Protein AF-A0A183CWC4-F1 (afdb_monomer)

Solvent-accessible surface area (backbone atoms only — not comparable to full-atom values): 7567 Å² total; per-residue (Å²): 70,34,39,36,41,42,33,46,47,95,82,74,81,58,49,62,26,39,31,38,41,27,74,47,94,86,45,85,59,68,51,75,41,80,37,71,44,47,80,45,82,54,95,96,45,55,34,40,40,26,64,58,84,33,65,75,34,77,43,66,45,82,74,49,53,42,67,75,83,45,80,60,52,43,79,77,76,27,30,43,74,44,80,55,90,70,36,36,27,45,36,30,19,67,68,24,34,65,38,87,39,40,39,32,38,43,61,44,61,81,73,68,92,80,68,97,77,47,82,68,59,70,64,57,70,76,75,68,85,122

Sequence (130 aa):
LRQYSCKAEDDMKSGNCTVTLKHGYDSIDEYTVSGSCHMEKSDGSRSVACKTYCGGAMTAYLIAKRPANNAQCIKNFNYRIEQRAKNWFLVRSGACLKSSIQIDVGCLFDYSVDKVSSFSNMVEDEMHSS

InterPro domains:
  IPR056710 Domain of unknown function DUF7808 [PF25096] (2-122)

Secondary structure (DSSP, 8-state):
-EEEEEEE-TT-S-EEEEEEEESSSS---EEEEE--EEEEEETTEEEEEEE-S-TT-SEEEEEEEESTT-TT--BTTTEEEEEETTEEEEEEEGGGGGS-EEEEEEEE----SS----TTHHHHTTSS--

Foldseek 3Di:
DKKKWWAQDPVNADIQIWIWDAPDPPGPDTDIDRWPKDWDDDDNWIKIKTWRPQQQFPDKAWDAKPVRPPPQDDEPPAWYWDDDPRTIITMGTDSRNRDGMMIDMDTHHPPPVPPPPPPPVVVVVVPPPD

Nearest PDB structures (foldseek):
  4dlo-assembly1_A  TM=4.828E-01  e=2.523E+00  Homo sapiens
  6ct8-assembly1_A  TM=3.027E-01  e=6.362E+00  Pseudomonas aeruginosa PAO1

Organism: NCBI:txid637853

Mean predicted aligned error: 10.59 Å

Radius of gyration: 16.35 Å; Cα contacts (8 Å, |Δi|>4): 249; chains: 1; bounding box: 40×32×49 Å

Structure (mmCIF, N/CA/C/O backbone):
data_AF-A0A183CWC4-F1
#
_entry.id   AF-A0A183CWC4-F1
#
loop_
_atom_site.group_PDB
_atom_site.id
_atom_site.type_symbol
_atom_site.label_atom_id
_atom_site.label_alt_id
_atom_site.label_comp_id
_atom_site.label_asym_id
_atom_site.label_entity_id
_atom_site.label_seq_id
_atom_site.pdbx_PDB_ins_code
_atom_site.Cartn_x
_atom_site.Cartn_y
_atom_site.Cartn_z
_atom_site.occupancy
_atom_site.B_iso_or_equiv
_atom_site.auth_seq_id
_atom_site.auth_comp_id
_atom_site.auth_asym_id
_atom_site.auth_atom_id
_atom_site.pdbx_PDB_model_num
ATOM 1 N N . LEU A 1 1 ? 6.523 6.697 -8.429 1.00 84.25 1 LEU A N 1
ATOM 2 C CA . LEU A 1 1 ? 6.085 6.550 -7.016 1.00 84.25 1 LEU A CA 1
ATOM 3 C C . LEU A 1 1 ? 4.563 6.399 -6.989 1.00 84.25 1 LEU A C 1
ATOM 5 O O . LEU A 1 1 ? 3.913 7.060 -7.785 1.00 84.25 1 LEU A O 1
ATOM 9 N N . ARG A 1 2 ? 3.984 5.544 -6.132 1.00 88.25 2 ARG A N 1
ATOM 10 C CA . ARG A 1 2 ? 2.524 5.508 -5.909 1.00 88.25 2 ARG A CA 1
ATOM 11 C C . ARG A 1 2 ? 2.200 6.004 -4.507 1.00 88.25 2 ARG A C 1
ATOM 13 O O . ARG A 1 2 ? 2.761 5.473 -3.551 1.00 88.25 2 ARG A O 1
ATOM 20 N N . GLN A 1 3 ? 1.307 6.977 -4.386 1.00 89.44 3 GLN A N 1
ATOM 21 C CA . GLN A 1 3 ? 0.893 7.541 -3.102 1.00 89.44 3 GLN A CA 1
ATOM 22 C C . GLN A 1 3 ? -0.571 7.201 -2.851 1.00 89.44 3 GLN A C 1
ATOM 24 O O . GLN A 1 3 ? -1.433 7.548 -3.651 1.00 89.44 3 GLN A O 1
ATOM 29 N N . TYR A 1 4 ? -0.841 6.501 -1.755 1.00 87.94 4 TYR A N 1
ATOM 30 C CA . TYR A 1 4 ? -2.183 6.079 -1.370 1.00 87.94 4 TYR A CA 1
ATOM 31 C C . TYR A 1 4 ? -2.688 6.954 -0.237 1.00 87.94 4 TYR A C 1
ATOM 33 O O . TYR A 1 4 ? -2.060 6.996 0.823 1.00 87.94 4 TYR A O 1
ATOM 41 N N . SER A 1 5 ? -3.847 7.574 -0.437 1.00 86.12 5 SER A N 1
ATOM 42 C CA . SER A 1 5 ? -4.646 8.171 0.628 1.00 86.12 5 SER A CA 1
ATOM 43 C C . SER A 1 5 ? -5.966 7.419 0.695 1.00 86.12 5 SER A C 1
ATOM 45 O O . SER A 1 5 ? -6.756 7.423 -0.242 1.00 86.12 5 SER A O 1
ATOM 47 N N . CYS A 1 6 ? -6.167 6.689 1.784 1.00 76.62 6 CYS A N 1
ATOM 48 C CA . CYS A 1 6 ? -7.294 5.778 1.931 1.00 76.62 6 CYS A CA 1
ATOM 49 C C . CYS A 1 6 ? -7.922 5.970 3.303 1.00 76.62 6 CYS A C 1
ATOM 51 O O . CYS A 1 6 ? -7.223 5.894 4.321 1.00 76.62 6 CYS A O 1
ATOM 53 N N . LYS A 1 7 ? -9.240 6.138 3.331 1.00 79.69 7 LYS A N 1
ATOM 54 C CA . LYS A 1 7 ? -10.035 6.094 4.554 1.00 79.69 7 LYS A CA 1
ATOM 55 C C . LYS A 1 7 ? -11.300 5.295 4.265 1.00 79.69 7 LYS A C 1
ATOM 57 O O . LYS A 1 7 ? -12.030 5.606 3.330 1.00 79.69 7 LYS A O 1
ATOM 62 N N . ALA A 1 8 ? -11.533 4.238 5.035 1.00 72.06 8 ALA A N 1
ATOM 63 C CA . ALA A 1 8 ? -12.805 3.531 4.965 1.00 72.06 8 ALA A CA 1
ATOM 64 C C . ALA A 1 8 ? -13.917 4.442 5.508 1.00 72.06 8 ALA A C 1
ATOM 66 O O . ALA A 1 8 ? -13.751 5.021 6.586 1.00 72.06 8 ALA A O 1
ATOM 67 N N . GLU A 1 9 ? -15.020 4.566 4.770 1.00 67.50 9 GLU A N 1
ATOM 68 C CA . GLU A 1 9 ? -16.221 5.244 5.264 1.00 67.50 9 GLU A CA 1
ATOM 69 C C . GLU A 1 9 ? -16.961 4.371 6.284 1.00 67.50 9 GLU A C 1
ATOM 71 O O . GLU A 1 9 ? -16.785 3.147 6.338 1.00 67.50 9 GLU A O 1
ATOM 76 N N . ASP A 1 10 ? -17.759 5.008 7.144 1.00 60.88 10 ASP A N 1
ATOM 77 C CA . ASP A 1 10 ? -18.447 4.327 8.245 1.00 60.88 10 ASP A CA 1
ATOM 78 C C . ASP A 1 10 ? -19.521 3.338 7.770 1.00 60.88 10 ASP A C 1
ATOM 80 O O . ASP A 1 10 ? -19.847 2.403 8.503 1.00 60.88 10 ASP A O 1
ATOM 84 N N . ASP A 1 11 ? -20.012 3.479 6.536 1.00 54.66 11 ASP A N 1
ATOM 85 C CA . ASP A 1 11 ? -20.965 2.555 5.920 1.00 54.66 11 ASP A CA 1
ATOM 86 C C . ASP A 1 11 ? -20.309 1.269 5.382 1.00 54.66 11 ASP A C 1
ATOM 88 O O . ASP A 1 11 ? -21.016 0.335 4.998 1.00 54.66 11 ASP A O 1
ATOM 92 N N . MET A 1 12 ? -18.969 1.180 5.422 1.00 53.53 12 MET A N 1
ATOM 93 C CA . MET A 1 12 ? -18.185 -0.024 5.135 1.00 53.53 12 MET A CA 1
ATOM 94 C C . MET A 1 12 ? -18.616 -0.727 3.838 1.00 53.53 12 MET A C 1
ATOM 96 O O . MET A 1 12 ? -18.646 -1.961 3.788 1.00 53.53 12 MET A O 1
ATOM 100 N N . LYS A 1 13 ? -18.967 0.037 2.792 1.00 49.78 13 LYS A N 1
ATOM 101 C CA . LYS A 1 13 ? -19.330 -0.489 1.459 1.00 49.78 13 LYS A CA 1
ATOM 102 C C . LYS A 1 13 ? -18.282 -0.208 0.387 1.00 49.78 13 LYS A C 1
ATOM 104 O O . LYS A 1 13 ? -18.082 -1.048 -0.487 1.00 49.78 13 LYS A O 1
ATOM 109 N N . SER A 1 14 ? -17.539 0.889 0.505 1.00 53.09 14 SER A N 1
ATOM 110 C CA . SER A 1 14 ? -16.363 1.159 -0.321 1.00 53.09 14 SER A CA 1
ATOM 111 C C . SER A 1 14 ? -15.328 1.954 0.480 1.00 53.09 14 SER A C 1
ATOM 113 O O . SER A 1 14 ? -15.678 2.748 1.352 1.00 53.09 14 SER A O 1
ATOM 115 N N . GLY A 1 15 ? -14.040 1.695 0.259 1.00 58.34 15 GLY A N 1
ATOM 116 C CA . GLY A 1 15 ? -12.998 2.579 0.770 1.00 58.34 15 GLY A CA 1
ATOM 117 C C . GLY A 1 15 ? -12.826 3.728 -0.210 1.00 58.34 15 GLY A C 1
ATOM 118 O O . GLY A 1 15 ? -12.428 3.468 -1.344 1.00 58.34 15 GLY A O 1
ATOM 119 N N . ASN A 1 16 ? -13.077 4.969 0.220 1.00 66.38 16 ASN A N 1
ATOM 120 C CA . ASN A 1 16 ? -12.709 6.152 -0.553 1.00 66.38 16 ASN A CA 1
ATOM 121 C C . ASN A 1 16 ? -11.185 6.268 -0.531 1.00 66.38 16 ASN A C 1
ATOM 123 O O . ASN A 1 16 ? -10.557 6.806 0.385 1.00 66.38 16 ASN A O 1
ATOM 127 N N . CYS A 1 17 ? -10.594 5.619 -1.519 1.00 69.19 17 CYS A N 1
ATOM 128 C CA . CYS A 1 17 ? -9.172 5.524 -1.719 1.00 69.19 17 CYS A CA 1
ATOM 129 C C . CYS A 1 17 ? -8.822 6.297 -2.971 1.00 69.19 17 CYS A C 1
ATOM 131 O O . CYS A 1 17 ? -9.351 6.017 -4.040 1.00 69.19 17 CYS A O 1
ATOM 133 N N . THR A 1 18 ? -7.896 7.231 -2.855 1.00 77.81 18 THR A N 1
ATOM 134 C CA . THR A 1 18 ? -7.258 7.858 -4.003 1.00 77.81 18 THR A CA 1
ATOM 135 C C . THR A 1 18 ? -5.838 7.332 -4.106 1.00 77.81 18 THR A C 1
ATOM 137 O O . THR A 1 18 ? -5.128 7.168 -3.105 1.00 77.81 18 THR A O 1
ATOM 140 N N . VAL A 1 19 ? -5.435 7.013 -5.332 1.00 79.94 19 VAL A N 1
ATOM 141 C CA . VAL A 1 19 ? -4.039 6.747 -5.654 1.00 79.94 19 VAL A CA 1
ATOM 142 C C . VAL A 1 19 ? -3.544 7.853 -6.566 1.00 79.94 19 VAL A C 1
ATOM 144 O O . VAL A 1 19 ? -4.158 8.139 -7.590 1.00 79.94 19 VAL A O 1
ATOM 147 N N . THR A 1 20 ? -2.417 8.445 -6.201 1.00 82.88 20 THR A N 1
ATOM 148 C CA . THR A 1 20 ? -1.675 9.354 -7.069 1.00 82.88 20 THR A CA 1
ATOM 149 C C . THR A 1 20 ? -0.467 8.608 -7.616 1.00 82.88 20 THR A C 1
ATOM 151 O O . THR A 1 20 ? 0.382 8.116 -6.862 1.00 82.88 20 THR A O 1
ATOM 154 N N . LEU A 1 21 ? -0.408 8.484 -8.938 1.00 80.12 21 LEU A N 1
ATOM 155 C CA . LEU A 1 21 ? 0.712 7.902 -9.664 1.00 80.12 21 LEU A CA 1
ATOM 156 C C . LEU A 1 21 ? 1.635 9.037 -10.108 1.00 80.12 21 LEU A C 1
ATOM 158 O O . LEU A 1 21 ? 1.218 9.899 -10.874 1.00 80.12 21 LEU A O 1
ATOM 162 N N . LYS A 1 22 ? 2.881 9.020 -9.629 1.00 77.62 22 LYS A N 1
ATOM 163 C CA . LYS A 1 22 ? 3.934 9.960 -10.037 1.00 77.62 22 LYS A CA 1
ATOM 164 C C . LYS A 1 22 ? 4.938 9.265 -10.945 1.00 77.62 22 LYS A C 1
ATOM 166 O O . LYS A 1 22 ? 5.502 8.231 -10.541 1.00 77.62 22 LYS A O 1
ATOM 171 N N . HIS A 1 23 ? 5.175 9.824 -12.129 1.00 63.16 23 HIS A N 1
ATOM 172 C CA . HIS A 1 23 ? 6.149 9.348 -13.116 1.00 63.16 23 HIS A CA 1
ATOM 173 C C . HIS A 1 23 ? 7.604 9.679 -12.710 1.00 63.16 23 HIS A C 1
ATOM 175 O O . HIS A 1 23 ? 8.324 10.399 -13.381 1.00 63.16 23 HIS A O 1
ATOM 181 N N . GLY A 1 24 ? 8.058 9.153 -11.574 1.00 57.66 24 GLY A N 1
ATOM 182 C CA . GLY A 1 24 ? 9.359 9.499 -10.986 1.00 57.66 24 GLY A CA 1
ATOM 183 C C . GLY A 1 24 ? 9.207 10.308 -9.700 1.00 57.66 24 GLY A C 1
ATOM 184 O O . GLY A 1 24 ? 8.098 10.453 -9.186 1.00 57.66 24 GLY A O 1
ATOM 185 N N . TYR A 1 25 ? 10.329 10.726 -9.113 1.00 54.06 25 TYR A N 1
ATOM 186 C CA . TYR A 1 25 ? 10.328 11.528 -7.883 1.00 54.06 25 TYR A CA 1
ATOM 187 C C . TYR A 1 25 ? 10.043 13.013 -8.173 1.00 54.06 25 TYR A C 1
ATOM 189 O O . TYR A 1 25 ? 9.297 13.627 -7.416 1.00 54.06 25 TYR A O 1
ATOM 197 N N . ASP A 1 26 ? 10.538 13.526 -9.309 1.00 58.09 26 ASP A N 1
ATOM 198 C CA . ASP A 1 26 ? 10.464 14.943 -9.715 1.00 58.09 26 ASP A CA 1
ATOM 199 C C . ASP A 1 26 ? 9.471 15.235 -10.858 1.00 58.09 26 ASP A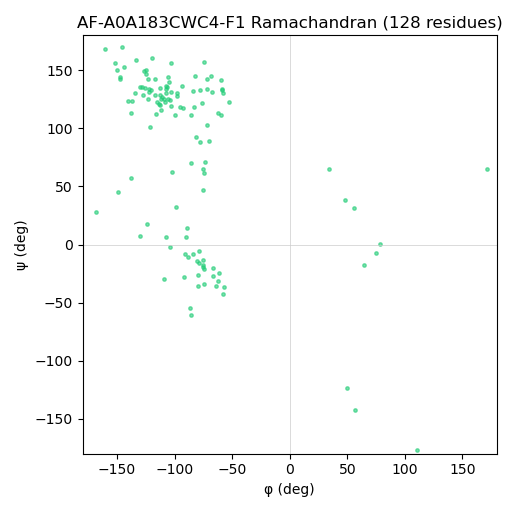 C 1
ATOM 201 O O . ASP A 1 26 ? 9.419 16.351 -11.371 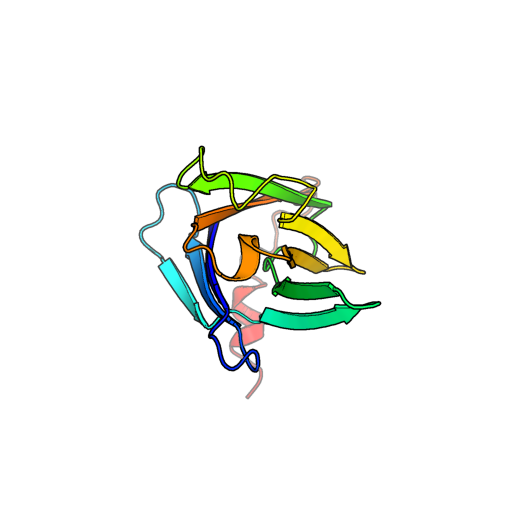1.00 58.09 26 ASP A O 1
ATOM 205 N N . SER A 1 27 ? 8.677 14.256 -11.301 1.00 57.75 27 SER A N 1
ATOM 206 C CA . SER A 1 27 ? 7.693 14.497 -12.363 1.00 57.75 27 SER A CA 1
ATOM 207 C C . SER A 1 27 ? 6.518 15.330 -11.867 1.00 57.75 27 SER A C 1
ATOM 209 O O . SER A 1 27 ? 5.915 14.999 -10.844 1.00 57.75 27 SER A O 1
ATOM 211 N N . ILE A 1 28 ? 6.139 16.332 -12.658 1.00 59.16 28 ILE A N 1
ATOM 212 C CA . ILE A 1 28 ? 4.931 17.145 -12.460 1.00 59.16 28 ILE A CA 1
ATOM 213 C C . ILE A 1 28 ? 3.668 16.364 -12.877 1.00 59.16 28 ILE A C 1
ATOM 215 O O . ILE A 1 28 ? 2.571 16.670 -12.416 1.00 59.16 28 ILE A O 1
ATOM 219 N N . ASP A 1 29 ? 3.824 15.313 -13.689 1.00 56.50 29 ASP A N 1
ATOM 220 C CA . ASP A 1 29 ? 2.718 14.468 -14.134 1.00 56.50 29 ASP A CA 1
ATOM 221 C C . ASP A 1 29 ? 2.202 13.588 -12.986 1.00 56.50 29 ASP A C 1
ATOM 223 O O . ASP A 1 29 ? 2.804 12.574 -12.604 1.00 56.50 29 ASP A O 1
ATOM 227 N N . GLU A 1 30 ? 1.066 14.001 -12.428 1.00 68.69 30 GLU A N 1
ATOM 228 C CA . GLU A 1 30 ? 0.327 13.290 -11.394 1.00 68.69 30 GLU A CA 1
ATOM 229 C C . GLU A 1 30 ? -0.998 12.774 -11.957 1.00 68.69 30 GLU A C 1
ATOM 231 O O . GLU A 1 30 ? -1.902 13.543 -12.280 1.00 68.69 30 GLU A O 1
ATOM 236 N N . TYR A 1 31 ? -1.150 11.452 -12.012 1.00 72.12 31 TYR A N 1
ATOM 237 C CA . TYR A 1 31 ? -2.425 10.833 -12.368 1.00 72.12 31 TYR A CA 1
ATOM 238 C C . TYR A 1 31 ? -3.126 10.387 -11.092 1.00 72.12 31 TYR A C 1
ATOM 240 O O . TYR A 1 31 ? -2.668 9.463 -10.413 1.00 72.12 31 TYR A O 1
ATOM 248 N N . THR A 1 32 ? -4.230 11.053 -10.752 1.00 73.12 32 THR A N 1
ATOM 249 C CA . THR A 1 32 ? -5.079 10.638 -9.633 1.00 73.12 32 THR A CA 1
ATOM 250 C C . THR A 1 32 ? -6.179 9.729 -10.147 1.00 73.12 32 THR A C 1
ATOM 252 O O . THR A 1 32 ? -7.022 10.140 -10.939 1.00 73.12 32 THR A O 1
ATOM 255 N N . VAL A 1 33 ? -6.176 8.488 -9.674 1.00 71.06 33 VAL A N 1
ATOM 256 C CA . VAL A 1 33 ? -7.207 7.501 -9.987 1.00 71.06 33 VAL A CA 1
ATOM 257 C C . VAL A 1 33 ? -7.984 7.218 -8.706 1.00 71.06 33 VAL A C 1
ATOM 259 O O . VAL A 1 33 ? -7.387 7.007 -7.643 1.00 71.06 33 VAL A O 1
ATOM 262 N N . SER A 1 34 ? -9.315 7.190 -8.792 1.00 67.38 34 SER A N 1
ATOM 263 C CA . SER A 1 34 ? -10.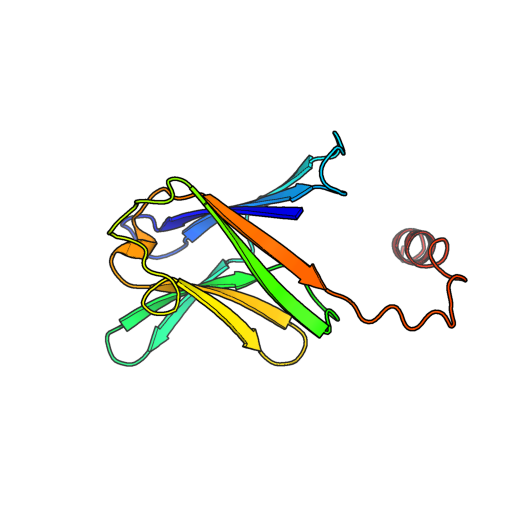143 6.604 -7.734 1.00 67.38 34 SER A CA 1
ATOM 264 C C . SER A 1 34 ? -9.737 5.137 -7.595 1.00 67.38 34 SER A C 1
ATOM 266 O O . SER A 1 34 ? -9.872 4.342 -8.523 1.00 67.38 34 SER A O 1
ATOM 268 N N . GLY A 1 35 ? -9.105 4.810 -6.473 1.00 60.84 35 GLY A N 1
ATOM 269 C CA . GLY A 1 35 ? -8.355 3.582 -6.270 1.00 60.84 35 GLY A CA 1
ATOM 270 C C . GLY A 1 35 ? -9.223 2.347 -6.474 1.00 60.84 35 GLY A C 1
ATOM 271 O O . GLY A 1 35 ? -10.316 2.242 -5.924 1.00 60.84 35 GLY A O 1
ATOM 272 N N . SER A 1 36 ? -8.702 1.375 -7.225 1.00 73.25 36 SER A N 1
ATOM 273 C CA . SER A 1 36 ? -9.293 0.042 -7.360 1.00 73.25 36 SER A CA 1
ATOM 274 C C . SER A 1 36 ? -9.056 -0.760 -6.076 1.00 73.25 36 SER A C 1
ATOM 276 O O . SER A 1 36 ? -8.213 -1.659 -6.006 1.00 73.25 36 SER A O 1
ATOM 278 N N . CYS A 1 37 ? -9.764 -0.356 -5.026 1.00 82.25 37 CYS A N 1
ATOM 279 C CA . CYS A 1 37 ? -9.724 -0.962 -3.709 1.00 82.25 37 CYS A CA 1
ATOM 280 C C . CYS A 1 37 ? -11.011 -1.732 -3.453 1.00 82.25 37 CYS A C 1
ATOM 282 O O . CYS A 1 37 ? -12.106 -1.217 -3.674 1.00 82.25 37 CYS A O 1
ATOM 284 N N . HIS A 1 38 ? -10.889 -2.951 -2.941 1.00 83.38 38 HIS A N 1
ATOM 285 C CA . HIS A 1 38 ? -12.033 -3.776 -2.575 1.00 83.38 38 HIS A CA 1
ATOM 286 C C . HIS A 1 38 ? -11.932 -4.219 -1.118 1.00 83.38 38 HIS A C 1
ATOM 288 O O . HIS A 1 38 ? -10.844 -4.346 -0.551 1.00 83.38 38 HIS A O 1
ATOM 294 N N . MET A 1 39 ? -13.089 -4.419 -0.492 1.00 82.88 39 MET A N 1
ATOM 295 C CA . MET A 1 39 ? -13.151 -4.968 0.858 1.00 82.88 39 MET A CA 1
ATOM 296 C C . MET A 1 39 ? -13.041 -6.478 0.849 1.00 82.88 39 MET A C 1
ATOM 298 O O . MET A 1 39 ? -13.604 -7.163 -0.002 1.00 82.88 39 MET A O 1
ATOM 302 N N . GLU A 1 40 ? -12.385 -6.981 1.880 1.00 84.88 40 GLU A N 1
ATOM 303 C CA . GLU A 1 40 ? -12.211 -8.394 2.145 1.00 84.88 40 GLU A CA 1
ATOM 304 C C . GLU A 1 40 ? -12.706 -8.680 3.559 1.00 84.88 40 GLU A C 1
ATOM 306 O O . GLU A 1 40 ? -12.441 -7.932 4.508 1.00 84.88 40 GLU A O 1
ATOM 311 N N . LYS A 1 41 ? -13.477 -9.757 3.690 1.00 76.00 41 LYS A N 1
ATOM 312 C CA . LYS A 1 41 ? -13.946 -10.277 4.972 1.00 76.00 41 LYS A CA 1
ATOM 313 C C . LYS A 1 41 ? -13.324 -11.655 5.149 1.00 76.00 41 LYS A C 1
ATOM 315 O O . LYS A 1 41 ? -13.537 -12.513 4.300 1.00 76.00 41 LYS A O 1
ATOM 320 N N . SER A 1 42 ? -12.587 -11.856 6.235 1.00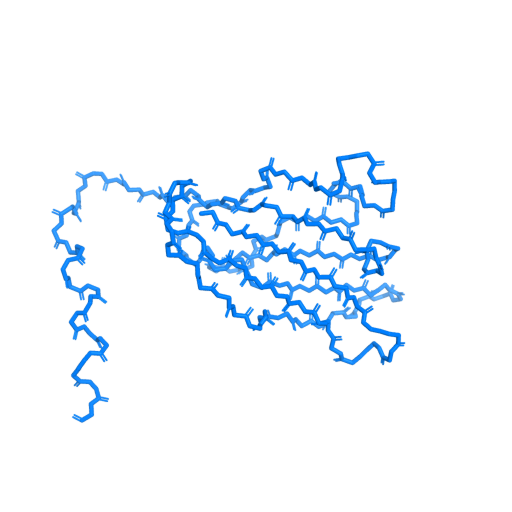 62.88 42 SER A N 1
ATOM 321 C CA . SER A 1 42 ? -12.039 -13.163 6.612 1.00 62.88 42 SER A CA 1
ATOM 322 C C . SER A 1 42 ? -12.153 -13.334 8.123 1.00 62.88 42 SER A C 1
ATOM 324 O O . SER A 1 42 ? -11.669 -12.473 8.858 1.00 62.88 42 SER A O 1
ATOM 326 N N . ASP A 1 43 ? -12.817 -14.405 8.574 1.00 54.28 43 ASP A N 1
ATOM 327 C CA . ASP A 1 43 ? -12.958 -14.834 9.980 1.00 54.28 43 ASP A CA 1
ATOM 328 C C . ASP A 1 43 ? -13.039 -13.689 11.003 1.00 54.28 43 ASP A C 1
ATOM 330 O O . ASP A 1 43 ? -12.154 -13.468 11.825 1.00 54.28 43 ASP A O 1
ATOM 334 N N . GLY A 1 44 ? -14.109 -12.892 10.913 1.00 62.22 44 GLY A N 1
ATOM 335 C CA . GLY A 1 44 ? -14.390 -11.803 11.859 1.00 62.22 44 GLY A CA 1
ATOM 336 C C . GLY A 1 44 ? -13.528 -10.544 11.695 1.00 62.22 44 GLY A C 1
ATOM 337 O O . GLY A 1 44 ? -13.836 -9.515 12.298 1.00 62.22 44 GLY A O 1
ATOM 338 N N . SER A 1 45 ? -12.505 -10.572 10.838 1.00 69.81 45 SER A N 1
ATOM 339 C CA . SER A 1 45 ? -11.640 -9.431 10.534 1.00 69.81 45 SER A CA 1
ATOM 340 C C . SER A 1 45 ? -11.961 -8.819 9.162 1.00 69.81 45 SER A C 1
ATOM 342 O O . SER A 1 45 ? -12.276 -9.511 8.191 1.00 69.81 45 SER A O 1
ATOM 344 N N . ARG A 1 46 ? -11.934 -7.482 9.094 1.00 81.06 46 ARG A N 1
ATOM 345 C CA . ARG A 1 46 ? -12.156 -6.710 7.861 1.00 81.06 46 ARG A CA 1
ATOM 346 C C . ARG A 1 46 ? -10.836 -6.126 7.374 1.00 81.06 46 ARG A C 1
ATOM 348 O O . ARG A 1 46 ? -10.091 -5.539 8.169 1.00 81.06 46 ARG A O 1
ATOM 355 N N . SER A 1 47 ? -10.591 -6.227 6.074 1.00 88.62 47 SER A N 1
ATOM 356 C CA . SER A 1 47 ? -9.484 -5.563 5.389 1.00 88.62 47 SER A CA 1
ATOM 357 C C . SER A 1 47 ? -9.938 -4.881 4.103 1.00 88.62 47 SER A C 1
ATOM 359 O O . SER A 1 47 ? -10.981 -5.194 3.538 1.00 88.62 47 SER A O 1
ATOM 361 N N . VAL A 1 48 ? -9.150 -3.912 3.653 1.00 88.12 48 VAL A N 1
ATOM 362 C CA . VAL A 1 48 ? -9.260 -3.289 2.332 1.00 88.12 48 VAL A CA 1
ATOM 363 C C . VAL A 1 48 ? -7.971 -3.593 1.595 1.00 88.12 48 VAL A C 1
ATOM 365 O O . VAL A 1 48 ? -6.891 -3.355 2.139 1.00 88.12 48 VAL A O 1
ATOM 368 N N . ALA A 1 49 ? -8.092 -4.110 0.378 1.00 89.56 49 ALA A N 1
ATOM 369 C CA . ALA A 1 49 ? -6.978 -4.385 -0.511 1.00 89.56 49 ALA A CA 1
ATOM 370 C C . ALA A 1 49 ? -7.049 -3.445 -1.716 1.00 89.56 49 ALA A C 1
ATOM 372 O O . ALA A 1 49 ? -8.022 -3.453 -2.462 1.00 89.56 49 ALA A O 1
ATOM 373 N N . CYS A 1 50 ? -6.009 -2.639 -1.905 1.00 88.25 50 CYS A N 1
ATOM 374 C CA . CYS A 1 50 ? -5.867 -1.716 -3.026 1.00 88.25 50 CYS A CA 1
ATOM 375 C C . CYS A 1 50 ? -4.816 -2.232 -3.997 1.00 88.25 50 CYS A C 1
ATOM 377 O O . CYS A 1 50 ? -3.700 -2.535 -3.568 1.00 88.25 50 CYS A O 1
ATOM 379 N N . LYS A 1 51 ? -5.121 -2.294 -5.298 1.00 89.44 51 LYS A N 1
ATOM 380 C CA . LYS A 1 51 ? -4.094 -2.604 -6.304 1.00 89.44 51 LYS A CA 1
ATOM 381 C C . LYS A 1 51 ? -2.975 -1.570 -6.237 1.00 89.44 51 LYS A C 1
ATOM 383 O O . LYS A 1 51 ? -3.243 -0.372 -6.223 1.00 89.44 51 LYS A O 1
ATOM 388 N N . THR A 1 52 ? -1.723 -2.031 -6.237 1.00 89.69 52 THR A N 1
ATOM 389 C CA . THR A 1 52 ? -0.573 -1.119 -6.189 1.00 89.69 52 THR A CA 1
ATOM 390 C C . THR A 1 52 ? -0.175 -0.571 -7.562 1.00 89.69 52 THR A C 1
ATOM 392 O O . THR A 1 52 ? 0.705 0.284 -7.648 1.00 89.69 52 THR A O 1
ATOM 395 N N . TYR A 1 53 ? -0.773 -1.086 -8.644 1.00 88.31 53 TYR A N 1
ATOM 396 C CA . TYR A 1 53 ? -0.337 -0.858 -10.028 1.00 88.31 53 TYR A CA 1
ATOM 397 C C . TYR A 1 53 ? 1.139 -1.243 -10.256 1.00 88.31 53 TYR A C 1
ATOM 399 O O . TYR A 1 53 ? 1.832 -0.623 -11.058 1.00 88.31 53 TYR A O 1
ATOM 407 N N . CYS A 1 54 ? 1.640 -2.247 -9.526 1.00 88.25 54 CYS A N 1
ATOM 408 C CA . CYS A 1 54 ? 2.958 -2.863 -9.734 1.00 88.25 54 CYS A CA 1
ATOM 409 C C . CYS A 1 54 ? 2.865 -4.174 -10.546 1.00 88.25 54 CYS A C 1
ATOM 411 O O . CYS A 1 54 ? 3.606 -5.115 -10.272 1.00 88.25 54 CYS A O 1
ATOM 413 N N . GLY A 1 55 ? 1.913 -4.305 -11.477 1.00 88.44 55 GLY A N 1
ATOM 414 C CA . GLY A 1 55 ? 1.772 -5.531 -12.274 1.00 88.44 55 GLY A CA 1
ATOM 415 C C . GLY A 1 55 ? 3.064 -5.844 -13.037 1.00 88.44 55 GLY A C 1
ATOM 416 O O . GLY A 1 55 ? 3.627 -4.950 -13.658 1.00 88.44 55 GLY A O 1
ATOM 417 N N . GLY A 1 56 ? 3.560 -7.081 -12.946 1.00 85.38 56 GLY A N 1
ATOM 418 C CA . GLY A 1 56 ? 4.824 -7.488 -13.584 1.00 85.38 56 GLY A CA 1
ATOM 419 C C . GLY A 1 56 ? 6.107 -7.052 -12.861 1.00 85.38 56 GLY A C 1
ATOM 420 O O . GLY A 1 56 ? 7.197 -7.382 -13.316 1.00 85.38 56 GLY A O 1
ATOM 421 N N . ALA A 1 57 ? 6.009 -6.355 -11.726 1.00 90.31 57 ALA A N 1
ATOM 422 C CA . ALA A 1 57 ? 7.166 -6.062 -10.884 1.00 90.31 57 ALA A CA 1
ATOM 423 C C . ALA A 1 57 ? 7.659 -7.328 -10.164 1.00 90.31 57 ALA A C 1
ATOM 425 O O . ALA A 1 57 ? 6.842 -8.114 -9.671 1.00 90.31 57 ALA A O 1
ATOM 426 N N . MET A 1 58 ? 8.981 -7.470 -10.019 1.00 92.31 58 MET A N 1
ATOM 427 C CA . MET A 1 58 ? 9.593 -8.495 -9.160 1.00 92.31 58 MET A CA 1
ATOM 428 C C . MET A 1 58 ? 9.122 -8.353 -7.722 1.00 92.31 58 MET A C 1
ATOM 430 O O . MET A 1 58 ? 8.854 -9.341 -7.047 1.00 92.31 58 MET A O 1
ATOM 434 N N . THR A 1 59 ? 9.059 -7.109 -7.243 1.00 93.75 59 THR A N 1
ATOM 435 C CA . THR A 1 59 ? 8.614 -6.805 -5.891 1.00 93.75 59 THR A CA 1
ATOM 436 C C . THR A 1 59 ? 7.958 -5.437 -5.804 1.00 93.75 59 THR A C 1
ATOM 438 O O . THR A 1 59 ? 8.297 -4.509 -6.542 1.00 93.75 59 THR A O 1
ATOM 441 N N . ALA A 1 60 ? 7.018 -5.307 -4.874 1.00 94.62 60 ALA A N 1
ATOM 442 C CA . ALA A 1 60 ? 6.488 -4.032 -4.426 1.00 94.62 60 ALA A CA 1
ATOM 443 C C . ALA A 1 60 ? 6.811 -3.843 -2.943 1.00 94.62 60 ALA A C 1
ATOM 445 O O . ALA A 1 60 ? 6.764 -4.787 -2.154 1.00 94.62 60 ALA A O 1
ATOM 446 N N . TYR A 1 61 ? 7.125 -2.615 -2.544 1.00 94.19 61 TYR A N 1
ATOM 447 C CA . TYR A 1 61 ? 7.593 -2.333 -1.191 1.00 94.19 61 TYR A CA 1
ATOM 448 C C . TYR A 1 61 ? 7.079 -0.995 -0.666 1.00 94.19 61 TYR A C 1
ATOM 450 O O . TYR A 1 61 ? 6.796 -0.058 -1.412 1.00 94.19 61 TYR A O 1
ATOM 458 N N . LEU A 1 62 ? 6.957 -0.918 0.658 1.00 94.12 62 LEU A N 1
ATOM 459 C CA . LEU A 1 62 ? 6.598 0.305 1.371 1.00 94.12 62 LEU A CA 1
ATOM 460 C C . LEU A 1 62 ? 7.817 1.227 1.431 1.00 94.12 62 LEU A C 1
ATOM 462 O O . LEU A 1 62 ? 8.842 0.834 1.987 1.00 94.12 62 LEU A O 1
ATOM 466 N N . ILE A 1 63 ? 7.677 2.440 0.903 1.00 94.00 63 ILE A N 1
ATOM 467 C CA . ILE A 1 63 ? 8.695 3.493 0.969 1.00 94.00 63 ILE A CA 1
ATOM 468 C C . ILE A 1 63 ? 8.526 4.281 2.267 1.00 94.00 63 ILE A C 1
ATOM 470 O O . ILE A 1 63 ? 9.459 4.393 3.056 1.00 94.00 63 ILE A O 1
ATOM 474 N N . ALA A 1 64 ? 7.323 4.807 2.509 1.00 92.62 64 ALA A N 1
ATOM 475 C CA . ALA A 1 64 ? 7.048 5.656 3.661 1.00 92.62 64 ALA A CA 1
ATOM 476 C C . ALA A 1 64 ? 5.585 5.571 4.109 1.00 92.62 64 ALA A C 1
ATOM 478 O O . ALA A 1 64 ? 4.683 5.255 3.332 1.00 92.62 64 ALA A O 1
ATOM 479 N N . LYS A 1 65 ? 5.360 5.900 5.383 1.00 93.31 65 LYS A N 1
ATOM 480 C CA . LYS A 1 65 ? 4.045 6.150 5.981 1.00 93.31 65 LYS A CA 1
ATOM 481 C C . LYS A 1 65 ? 4.046 7.572 6.531 1.00 93.31 65 LYS A C 1
ATOM 483 O O . LYS A 1 65 ? 4.981 7.936 7.246 1.00 93.31 65 LYS A O 1
ATOM 488 N N . ARG A 1 66 ? 3.000 8.352 6.259 1.00 93.56 66 ARG A N 1
ATOM 489 C CA . ARG A 1 66 ? 2.825 9.700 6.818 1.00 93.56 66 ARG A CA 1
ATOM 490 C C . ARG A 1 66 ? 1.451 9.851 7.493 1.00 93.56 66 ARG A C 1
ATOM 492 O O . ARG A 1 66 ? 0.446 9.539 6.857 1.00 93.56 66 ARG A O 1
ATOM 499 N N . PRO A 1 67 ? 1.391 10.321 8.756 1.00 92.50 67 PRO A N 1
ATOM 500 C CA . PRO A 1 67 ? 2.526 10.584 9.646 1.00 92.50 67 PRO A CA 1
ATOM 501 C C . PRO A 1 67 ? 3.238 9.288 10.081 1.00 92.50 67 PRO A C 1
ATOM 503 O O . PRO A 1 67 ? 2.611 8.241 10.273 1.00 92.50 67 PRO A O 1
ATOM 506 N N . ALA A 1 68 ? 4.564 9.351 10.237 1.00 90.56 68 ALA A N 1
ATOM 507 C CA . ALA A 1 68 ? 5.398 8.176 10.514 1.00 90.56 68 ALA A CA 1
ATOM 508 C C . ALA A 1 68 ? 5.068 7.517 11.868 1.00 90.56 68 ALA A C 1
ATOM 510 O O . ALA A 1 68 ? 5.036 6.290 11.981 1.00 90.56 68 ALA A O 1
ATOM 511 N N . ASN A 1 69 ? 4.725 8.326 12.871 1.00 89.94 69 ASN A N 1
ATOM 512 C CA . ASN A 1 69 ? 4.419 7.915 14.244 1.00 89.94 69 ASN A CA 1
ATOM 513 C C . ASN A 1 69 ? 2.934 7.577 14.493 1.00 89.94 69 ASN A C 1
ATOM 515 O O . ASN A 1 69 ? 2.516 7.464 15.641 1.00 89.94 69 ASN A O 1
ATOM 519 N N . ASN A 1 70 ? 2.117 7.394 13.450 1.00 91.31 70 ASN A N 1
ATOM 520 C CA . ASN A 1 70 ? 0.729 6.969 13.634 1.00 91.31 70 ASN A CA 1
ATOM 521 C C . ASN A 1 70 ? 0.663 5.575 14.293 1.00 91.31 70 ASN A C 1
ATOM 523 O O . ASN A 1 70 ? 1.040 4.589 13.655 1.00 91.31 70 ASN A O 1
ATOM 527 N N . ALA A 1 71 ? 0.165 5.501 15.531 1.00 91.00 71 ALA A N 1
ATOM 528 C CA . ALA A 1 71 ? 0.062 4.262 16.310 1.00 91.00 71 ALA A CA 1
ATOM 529 C C . ALA A 1 71 ? -1.085 3.337 15.865 1.00 91.00 71 ALA A C 1
ATOM 531 O O . ALA A 1 71 ? -1.071 2.146 16.160 1.00 91.00 71 ALA A O 1
ATOM 532 N N . GLN A 1 72 ? -2.064 3.862 15.122 1.00 92.25 72 GLN A N 1
ATOM 533 C CA . GLN A 1 72 ? -3.184 3.077 14.594 1.00 92.25 72 GLN A CA 1
ATOM 534 C C . GLN A 1 72 ? -2.761 2.200 13.409 1.00 92.25 72 GLN A C 1
ATOM 536 O O . GLN A 1 72 ? -3.421 1.206 13.118 1.00 92.25 72 GLN A O 1
ATOM 541 N N . CYS A 1 73 ? -1.656 2.541 12.740 1.00 92.56 73 CYS A N 1
ATOM 542 C CA . CYS A 1 73 ? -1.132 1.842 11.573 1.00 92.56 73 CYS A CA 1
ATOM 543 C C . CYS A 1 73 ? 0.300 1.338 11.813 1.00 92.56 73 CYS A C 1
ATOM 545 O O . CYS A 1 73 ? 1.275 2.086 11.683 1.00 92.56 73 CYS A O 1
ATOM 547 N N . ILE A 1 74 ? 0.435 0.048 12.107 1.00 92.88 74 ILE A N 1
ATOM 548 C CA . ILE A 1 74 ? 1.683 -0.668 12.382 1.00 92.88 74 ILE A CA 1
ATOM 549 C C . ILE A 1 74 ? 1.996 -1.602 11.204 1.00 92.88 74 ILE A C 1
ATOM 551 O O . ILE A 1 74 ? 1.166 -2.423 10.801 1.00 92.88 74 ILE A O 1
ATOM 555 N N . LYS A 1 75 ? 3.203 -1.454 10.638 1.00 92.12 75 LYS A N 1
ATOM 556 C CA . LYS A 1 75 ? 3.648 -2.193 9.444 1.00 92.12 75 LYS A CA 1
ATOM 557 C C . LYS A 1 75 ? 3.607 -3.692 9.723 1.00 92.12 75 LYS A C 1
ATOM 559 O O . LYS A 1 75 ? 3.959 -4.114 10.818 1.00 92.12 75 LYS A O 1
ATOM 564 N N . ASN A 1 76 ? 3.197 -4.478 8.735 1.00 90.50 76 ASN A N 1
ATOM 565 C CA . ASN A 1 76 ? 3.027 -5.935 8.778 1.00 90.50 76 ASN A CA 1
ATOM 566 C C . ASN A 1 76 ? 1.942 -6.447 9.737 1.00 90.50 76 ASN A C 1
ATOM 568 O O . ASN A 1 76 ? 1.469 -7.561 9.545 1.00 90.50 76 ASN A O 1
ATOM 572 N N . PHE A 1 77 ? 1.489 -5.644 10.701 1.00 91.19 77 PHE A N 1
ATOM 573 C CA . PHE A 1 77 ? 0.385 -6.003 11.586 1.00 91.19 77 PHE A CA 1
ATOM 574 C C . PHE A 1 77 ? -0.967 -5.647 10.961 1.00 91.19 77 PHE A C 1
ATOM 576 O O . PHE A 1 77 ? -1.790 -6.519 10.694 1.00 91.19 77 PHE A O 1
ATOM 583 N N . ASN A 1 78 ? -1.186 -4.364 10.670 1.00 91.25 78 ASN A N 1
ATOM 584 C CA . ASN A 1 78 ? -2.475 -3.870 10.177 1.00 91.25 78 ASN A CA 1
ATOM 585 C C . ASN A 1 78 ? -2.368 -3.000 8.913 1.00 91.25 78 ASN A C 1
ATOM 587 O O . ASN A 1 78 ? -3.372 -2.471 8.430 1.00 91.25 78 ASN A O 1
ATOM 591 N N . TYR A 1 79 ? -1.167 -2.911 8.333 1.00 92.56 79 TYR A N 1
ATOM 592 C CA . TYR A 1 79 ? -0.985 -2.607 6.918 1.00 92.56 79 TYR A CA 1
ATOM 593 C C . TYR A 1 79 ? 0.256 -3.303 6.347 1.00 92.56 79 TYR A C 1
ATOM 595 O O . TYR A 1 79 ? 1.278 -3.409 7.029 1.00 92.56 79 TYR A O 1
ATOM 603 N N . ARG A 1 80 ? 0.189 -3.781 5.101 1.00 95.06 80 ARG A N 1
ATOM 604 C CA . ARG A 1 80 ? 1.300 -4.474 4.422 1.00 95.06 80 ARG A CA 1
ATOM 605 C C . ARG A 1 80 ? 1.134 -4.480 2.905 1.00 95.06 80 ARG A C 1
ATOM 607 O O . ARG A 1 80 ? 0.065 -4.158 2.394 1.00 95.06 80 ARG A O 1
ATOM 614 N N . ILE A 1 81 ? 2.200 -4.868 2.213 1.00 95.50 81 ILE A N 1
ATOM 615 C CA . ILE A 1 81 ? 2.164 -5.191 0.788 1.00 95.50 81 ILE A CA 1
ATOM 616 C C . ILE A 1 81 ? 2.049 -6.706 0.650 1.00 95.50 81 ILE A C 1
ATOM 618 O O . ILE A 1 81 ? 2.804 -7.437 1.287 1.00 95.50 81 ILE A O 1
ATOM 622 N N . GLU A 1 82 ? 1.106 -7.166 -0.163 1.00 94.81 82 GLU A N 1
ATOM 623 C CA . GLU A 1 82 ? 0.896 -8.581 -0.455 1.00 94.81 82 GLU A CA 1
ATOM 624 C C . GLU A 1 82 ? 1.004 -8.850 -1.949 1.00 94.81 82 GLU A C 1
ATOM 626 O O . GLU A 1 82 ? 0.388 -8.150 -2.758 1.00 94.81 82 GLU A O 1
ATOM 631 N N . GLN A 1 83 ? 1.738 -9.899 -2.307 1.00 94.38 83 GLN A N 1
ATOM 632 C CA . GLN A 1 83 ? 1.709 -10.442 -3.657 1.00 94.38 83 GLN A CA 1
ATOM 633 C C . GLN A 1 83 ? 0.532 -11.401 -3.794 1.00 94.38 83 GLN A C 1
ATOM 635 O O . GLN A 1 83 ? 0.334 -12.282 -2.958 1.00 94.38 83 GLN A O 1
ATOM 640 N N . ARG A 1 84 ? -0.240 -11.253 -4.868 1.00 91.19 84 ARG A N 1
ATOM 641 C CA . ARG A 1 84 ? -1.302 -12.190 -5.233 1.00 91.19 84 ARG A CA 1
ATOM 642 C C . ARG A 1 84 ? -1.252 -12.419 -6.734 1.00 91.19 84 ARG A C 1
ATOM 644 O O . ARG A 1 84 ? -1.502 -11.503 -7.523 1.00 91.19 84 ARG A O 1
ATOM 651 N N . ALA A 1 85 ? -0.913 -13.645 -7.126 1.00 89.25 85 ALA A N 1
ATOM 652 C CA . ALA A 1 85 ? -0.575 -13.982 -8.506 1.00 89.25 85 ALA A CA 1
ATOM 653 C C . ALA A 1 85 ? 0.464 -12.989 -9.078 1.00 89.25 85 ALA A C 1
ATOM 655 O O . ALA A 1 85 ? 1.525 -12.796 -8.490 1.00 89.25 85 ALA A O 1
ATOM 656 N N . LYS A 1 86 ? 0.158 -12.331 -10.202 1.00 86.75 86 LYS A N 1
ATOM 657 C CA . LYS A 1 86 ? 1.046 -11.362 -10.875 1.00 86.75 86 LYS A CA 1
ATOM 658 C C . LYS A 1 86 ? 0.871 -9.912 -10.402 1.00 86.75 86 LYS A C 1
ATOM 660 O O . LYS A 1 86 ? 1.435 -8.998 -11.001 1.00 86.75 86 LYS A O 1
ATOM 665 N N . ASN A 1 87 ? 0.056 -9.690 -9.373 1.00 90.81 87 ASN A N 1
ATOM 666 C CA . ASN A 1 87 ? -0.294 -8.366 -8.879 1.00 90.81 87 ASN A CA 1
ATOM 667 C C . ASN A 1 87 ? 0.138 -8.180 -7.429 1.00 90.81 87 ASN A C 1
ATOM 669 O O . ASN A 1 87 ? 0.339 -9.132 -6.676 1.00 90.81 87 ASN A O 1
ATOM 673 N N . TRP A 1 88 ? 0.226 -6.916 -7.044 1.00 94.19 88 TRP A N 1
ATOM 674 C CA . TRP A 1 88 ? 0.606 -6.491 -5.710 1.00 94.19 88 TRP A CA 1
ATOM 675 C C . TRP A 1 88 ? -0.500 -5.621 -5.126 1.00 94.19 88 TRP A C 1
ATOM 677 O O . TRP A 1 88 ? -1.134 -4.835 -5.837 1.00 94.19 88 TRP A O 1
ATOM 687 N N . PHE A 1 89 ? -0.735 -5.780 -3.828 1.00 92.81 89 PHE A N 1
ATOM 688 C CA . PHE A 1 89 ? -1.826 -5.129 -3.120 1.00 92.81 89 PHE A CA 1
ATOM 689 C C . PHE A 1 89 ? -1.318 -4.455 -1.854 1.00 92.81 89 PHE A C 1
ATOM 691 O O . PHE A 1 89 ? -0.562 -5.045 -1.087 1.00 92.81 89 PHE A O 1
ATOM 698 N N . LEU A 1 90 ? -1.763 -3.225 -1.620 1.00 93.00 90 LEU A N 1
ATOM 699 C CA . LEU A 1 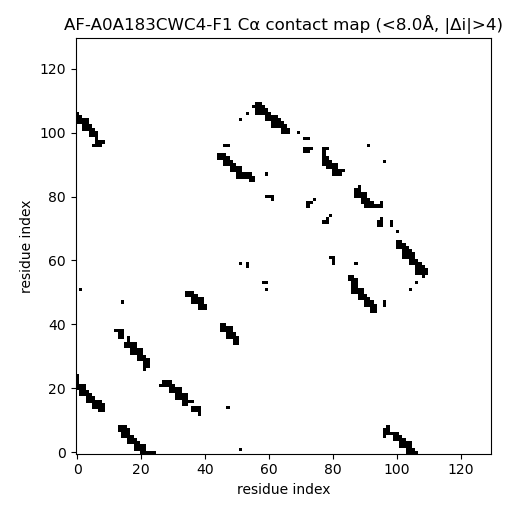90 ? -1.671 -2.579 -0.322 1.00 93.00 90 LEU A CA 1
ATOM 700 C C . LEU A 1 90 ? -2.889 -3.003 0.491 1.00 93.00 90 LEU A C 1
ATOM 702 O O . LEU A 1 90 ? -4.013 -2.611 0.180 1.00 93.00 90 LEU A O 1
ATOM 706 N N . VAL A 1 91 ? -2.656 -3.799 1.529 1.00 92.00 91 VAL A N 1
ATOM 707 C CA . VAL A 1 91 ? -3.706 -4.296 2.416 1.00 92.00 91 VAL A CA 1
ATOM 708 C C . VAL A 1 91 ? -3.672 -3.518 3.718 1.00 92.00 91 VAL A C 1
ATOM 710 O O . VAL A 1 91 ? -2.610 -3.364 4.319 1.00 92.00 91 VAL A O 1
ATOM 713 N N . ARG A 1 92 ? -4.834 -3.039 4.165 1.00 91.25 92 ARG A N 1
ATOM 714 C CA . ARG A 1 92 ? -5.043 -2.382 5.465 1.00 91.25 92 ARG A CA 1
ATOM 715 C C . ARG A 1 92 ? -6.149 -3.094 6.229 1.00 91.25 92 ARG A C 1
ATOM 717 O O . ARG A 1 92 ? -7.096 -3.575 5.618 1.00 91.25 92 ARG A O 1
ATOM 724 N N . SER A 1 93 ? -6.051 -3.149 7.552 1.00 90.81 93 SER A N 1
ATOM 725 C CA . SER A 1 93 ? -7.043 -3.805 8.413 1.00 90.81 93 SER A CA 1
ATOM 726 C C . SER A 1 93 ? -7.207 -3.091 9.759 1.00 90.81 93 SER A C 1
ATOM 728 O O . SER A 1 93 ? -6.451 -2.178 10.104 1.00 90.81 93 SER A O 1
ATOM 730 N N . GLY A 1 94 ? -8.229 -3.491 10.520 1.00 89.31 94 GLY A N 1
ATOM 731 C CA . GLY A 1 94 ? -8.456 -3.020 11.890 1.00 89.31 94 GLY A CA 1
ATOM 732 C C . GLY A 1 94 ? -8.577 -1.497 12.007 1.00 89.31 94 GLY A C 1
ATOM 733 O O . GLY A 1 94 ? -9.131 -0.835 11.129 1.00 89.31 94 GLY A O 1
ATOM 734 N N . ALA A 1 95 ? -8.031 -0.928 13.085 1.00 89.00 95 ALA A N 1
ATOM 735 C CA . ALA A 1 95 ? -8.062 0.516 13.326 1.00 89.00 95 ALA A CA 1
ATOM 736 C C . ALA A 1 95 ? -7.331 1.325 12.242 1.00 89.00 95 ALA A C 1
ATOM 738 O O . ALA A 1 95 ? -7.686 2.478 11.979 1.00 89.00 95 ALA A O 1
ATOM 739 N N . CYS A 1 96 ? -6.371 0.702 11.547 1.00 90.44 96 CYS A N 1
ATOM 740 C CA . CYS A 1 96 ? -5.688 1.360 10.452 1.00 90.44 96 CYS A CA 1
ATOM 741 C C . CYS A 1 96 ? -6.658 1.722 9.324 1.00 90.44 96 CYS A C 1
ATOM 743 O O . CYS A 1 96 ? -6.467 2.766 8.725 1.00 90.44 96 CYS A O 1
ATOM 745 N N . LEU A 1 97 ? -7.735 0.967 9.065 1.00 88.31 97 LEU A N 1
ATOM 746 C CA . LEU A 1 97 ? -8.714 1.281 8.005 1.00 88.31 97 LEU A CA 1
ATOM 747 C C . LEU A 1 97 ? -9.361 2.665 8.130 1.00 88.31 97 LEU A C 1
ATOM 749 O O . LEU A 1 97 ? -9.615 3.319 7.119 1.00 88.31 97 LEU A O 1
ATOM 753 N N . LYS A 1 98 ? -9.617 3.111 9.363 1.00 85.06 98 LYS A N 1
ATOM 754 C CA . LYS A 1 98 ? -10.272 4.397 9.646 1.00 85.06 98 LYS A CA 1
ATOM 755 C C . LYS A 1 98 ? -9.288 5.563 9.751 1.00 85.06 98 LYS A C 1
ATOM 757 O O . LYS A 1 98 ? -9.702 6.720 9.814 1.00 85.06 98 LYS A O 1
ATOM 762 N N . SER A 1 99 ? -7.988 5.273 9.794 1.00 87.31 99 SER A N 1
ATOM 763 C CA . SER A 1 99 ? -6.958 6.294 9.951 1.00 87.31 99 SER A CA 1
ATOM 764 C C . SER A 1 99 ? -6.696 7.022 8.634 1.00 87.31 99 SER A C 1
ATOM 766 O O . SER A 1 99 ? -6.509 6.393 7.595 1.00 87.31 99 SER A O 1
ATOM 768 N N . SER A 1 100 ? -6.641 8.352 8.673 1.00 86.38 100 SER A N 1
ATOM 769 C CA . SER A 1 100 ? -6.211 9.150 7.525 1.00 86.38 100 SER A CA 1
ATOM 770 C C . SER A 1 100 ? -4.685 9.169 7.482 1.00 86.38 100 SER A C 1
ATOM 772 O O . SER A 1 100 ? -4.050 9.982 8.152 1.00 86.38 100 SER A O 1
ATOM 774 N N . ILE A 1 101 ? -4.097 8.227 6.745 1.00 89.38 101 ILE A N 1
ATOM 775 C CA . ILE A 1 101 ? -2.651 8.147 6.529 1.00 89.38 101 ILE A CA 1
ATOM 776 C C . ILE A 1 101 ? -2.340 8.091 5.040 1.00 89.38 101 ILE A C 1
ATOM 778 O O . ILE A 1 101 ? -3.100 7.516 4.258 1.00 89.38 101 ILE A O 1
ATOM 782 N N . GLN A 1 102 ? -1.183 8.633 4.684 1.00 92.12 102 GLN A N 1
ATOM 783 C CA . GLN A 1 102 ? -0.582 8.441 3.378 1.00 92.12 102 GLN A CA 1
ATOM 784 C C . GLN A 1 102 ? 0.398 7.267 3.430 1.00 92.12 102 GLN A C 1
ATOM 786 O O . GLN A 1 102 ? 1.203 7.160 4.364 1.00 92.12 102 GLN A O 1
ATOM 791 N N . ILE A 1 103 ? 0.353 6.407 2.416 1.00 92.31 103 ILE A N 1
ATOM 792 C CA . ILE A 1 103 ? 1.312 5.317 2.223 1.00 92.31 103 ILE A CA 1
ATOM 793 C C . ILE A 1 103 ? 1.955 5.454 0.848 1.00 92.31 103 ILE A C 1
ATOM 795 O O . ILE A 1 103 ? 1.269 5.472 -0.170 1.00 92.31 103 ILE A O 1
ATOM 799 N N . ASP A 1 104 ? 3.280 5.496 0.830 1.00 92.94 104 ASP A N 1
ATOM 800 C CA . ASP A 1 104 ? 4.080 5.556 -0.385 1.00 92.94 104 ASP A CA 1
ATOM 801 C C . ASP A 1 104 ? 4.579 4.153 -0.747 1.00 92.94 104 ASP A C 1
ATOM 803 O O . ASP A 1 104 ? 5.178 3.462 0.082 1.00 92.94 104 ASP A O 1
ATOM 807 N N . VAL A 1 105 ? 4.340 3.732 -1.989 1.00 92.88 105 VAL A N 1
ATOM 808 C CA . VAL A 1 105 ? 4.680 2.399 -2.504 1.00 92.88 105 VAL A CA 1
ATOM 809 C C . VAL A 1 105 ? 5.598 2.508 -3.721 1.00 92.88 105 VAL A C 1
ATOM 811 O O . VAL A 1 105 ? 5.336 3.261 -4.669 1.00 92.88 105 VAL A O 1
ATOM 814 N N . GLY A 1 106 ? 6.674 1.723 -3.688 1.00 92.50 106 GLY A N 1
ATOM 815 C CA . GLY A 1 106 ? 7.603 1.499 -4.791 1.00 92.50 106 GLY A CA 1
ATOM 816 C C . GLY A 1 106 ? 7.369 0.146 -5.457 1.00 92.50 106 GLY A C 1
ATOM 817 O O . GLY A 1 106 ? 6.845 -0.776 -4.832 1.00 92.50 106 GLY A O 1
ATOM 818 N N . CYS A 1 107 ? 7.774 0.035 -6.721 1.00 92.00 107 CYS A N 1
ATOM 819 C CA . CYS A 1 107 ? 7.830 -1.232 -7.445 1.00 92.00 107 CYS A CA 1
ATOM 820 C C . CYS A 1 107 ? 9.226 -1.372 -8.046 1.00 92.00 107 CYS A C 1
ATOM 822 O O . CYS A 1 107 ? 9.729 -0.414 -8.634 1.00 92.00 107 CYS A O 1
ATOM 824 N N . LEU A 1 108 ? 9.815 -2.554 -7.918 1.00 90.94 108 LEU A N 1
ATOM 825 C CA . LEU A 1 108 ? 11.064 -2.926 -8.562 1.00 90.94 108 LEU A CA 1
ATOM 826 C C . LEU A 1 108 ? 10.753 -3.928 -9.670 1.00 90.94 108 LEU A C 1
ATOM 828 O O . LEU A 1 108 ? 10.151 -4.971 -9.412 1.00 90.94 108 LEU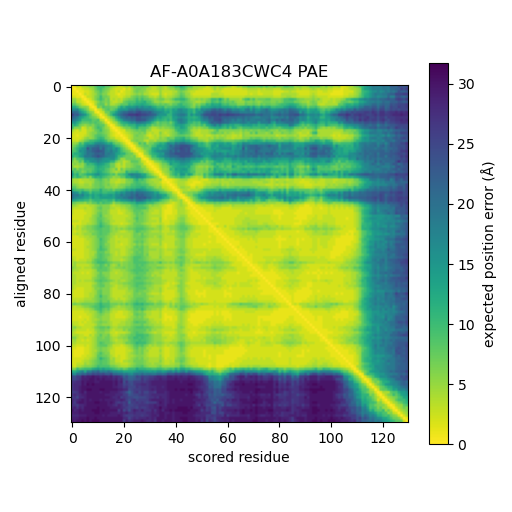 A O 1
ATOM 832 N N . PHE A 1 109 ? 11.152 -3.601 -10.890 1.00 88.56 109 PHE A N 1
ATOM 833 C CA . PHE A 1 109 ? 10.994 -4.461 -12.056 1.00 88.56 109 PHE A CA 1
ATOM 834 C C . PHE A 1 109 ? 12.352 -5.059 -12.421 1.00 88.56 109 PHE A C 1
ATOM 836 O O . PHE A 1 109 ? 13.373 -4.384 -12.274 1.00 88.56 109 PHE A O 1
ATOM 843 N N . ASP A 1 110 ? 12.347 -6.306 -12.890 1.00 83.88 110 ASP A N 1
ATOM 844 C CA . ASP A 1 110 ? 13.540 -6.932 -13.456 1.00 83.88 110 ASP A CA 1
ATOM 845 C C . ASP A 1 110 ? 13.706 -6.394 -14.872 1.00 83.88 110 ASP A C 1
ATOM 847 O O . ASP A 1 110 ? 13.150 -6.931 -15.830 1.00 83.88 110 ASP A O 1
ATOM 851 N N . TYR A 1 111 ? 14.407 -5.277 -15.006 1.00 64.81 111 TYR A N 1
ATOM 852 C CA . TYR A 1 111 ? 14.900 -4.862 -16.307 1.00 64.81 111 TYR A CA 1
ATOM 853 C C . TYR A 1 111 ? 16.236 -5.564 -16.517 1.00 64.81 111 TYR A C 1
ATOM 855 O O . TYR A 1 111 ? 17.291 -4.932 -16.471 1.00 64.81 111 TYR A O 1
ATOM 863 N N . SER A 1 112 ? 16.206 -6.883 -16.719 1.00 63.53 112 SER A N 1
ATOM 864 C CA . SER A 1 112 ? 17.328 -7.521 -17.399 1.00 63.53 112 SER A CA 1
ATOM 865 C C . SER A 1 112 ? 17.521 -6.752 -18.705 1.00 63.53 112 SER A C 1
ATOM 867 O O . SER A 1 112 ? 16.576 -6.516 -19.463 1.00 63.53 112 SER A O 1
ATOM 869 N N . VAL A 1 113 ? 18.732 -6.225 -18.873 1.00 49.94 113 VAL A N 1
ATOM 870 C CA . VAL A 1 113 ? 19.115 -5.206 -19.856 1.00 49.94 113 VAL A CA 1
ATOM 871 C C . VAL A 1 113 ? 19.216 -5.821 -21.255 1.00 49.94 113 VAL A C 1
ATOM 873 O O . VAL A 1 113 ? 20.176 -5.592 -21.965 1.00 49.94 113 VAL A O 1
ATOM 876 N N . ASP A 1 114 ? 18.222 -6.606 -21.656 1.00 48.00 114 ASP A N 1
ATOM 877 C CA . ASP A 1 114 ? 18.110 -7.251 -22.960 1.00 48.00 114 ASP A CA 1
ATOM 878 C C . ASP A 1 114 ? 16.663 -7.137 -23.453 1.00 48.00 114 ASP A C 1
ATOM 880 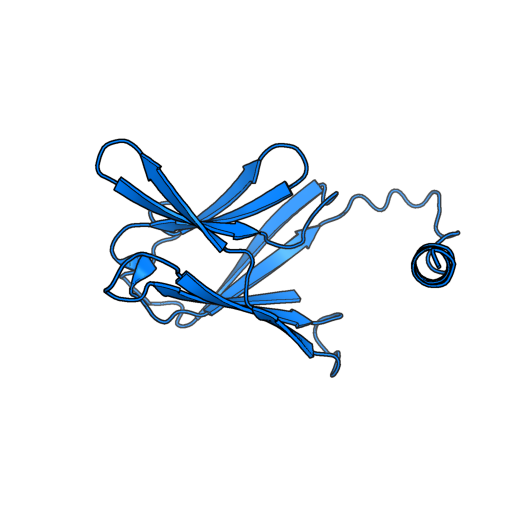O O . ASP A 1 114 ? 15.967 -8.125 -23.675 1.00 48.00 114 ASP A O 1
ATOM 884 N N . LYS A 1 115 ? 16.194 -5.886 -23.547 1.00 46.34 115 LYS A N 1
ATOM 885 C CA . LYS A 1 115 ? 15.276 -5.341 -24.571 1.00 46.34 115 LYS A CA 1
ATOM 886 C C . LYS A 1 115 ? 14.837 -3.928 -24.175 1.00 46.34 115 LYS A C 1
ATOM 888 O O . LYS A 1 115 ? 13.660 -3.635 -23.981 1.00 46.34 115 LYS A O 1
ATOM 893 N N . VAL A 1 116 ? 15.798 -3.001 -24.134 1.00 49.66 116 VAL A N 1
ATOM 894 C CA . VAL A 1 116 ? 15.518 -1.565 -24.325 1.00 49.66 116 VAL A CA 1
ATOM 895 C C . VAL A 1 116 ? 15.267 -1.339 -25.822 1.00 49.66 116 VAL A C 1
ATOM 897 O O . VAL A 1 116 ? 16.046 -0.725 -26.539 1.00 49.66 116 VAL A O 1
ATOM 900 N N . SER A 1 117 ? 14.194 -1.942 -26.319 1.00 46.62 117 SER A N 1
ATOM 901 C CA . SER A 1 117 ? 13.703 -1.802 -27.691 1.00 46.62 117 SER A CA 1
ATOM 902 C C . SER A 1 117 ? 12.185 -1.964 -27.708 1.00 46.62 117 SER A C 1
ATOM 904 O O . SER A 1 117 ? 11.635 -2.711 -28.508 1.00 46.62 117 SER A O 1
ATOM 906 N N . SER A 1 118 ? 11.486 -1.319 -26.767 1.00 50.06 118 SER A N 1
ATOM 907 C CA . SER A 1 118 ? 10.015 -1.236 -26.793 1.00 50.06 118 SER A CA 1
ATOM 908 C C . SER A 1 118 ? 9.408 -0.240 -25.804 1.00 50.06 118 SER A C 1
ATOM 910 O O . SER A 1 118 ? 8.261 -0.403 -25.406 1.00 50.06 118 SER A O 1
ATOM 912 N N . PHE A 1 119 ? 10.115 0.830 -25.425 1.00 51.62 119 PHE A N 1
ATOM 913 C CA . PHE A 1 119 ? 9.409 1.950 -24.782 1.00 51.62 119 PHE A CA 1
ATOM 914 C C . PHE A 1 119 ? 8.445 2.636 -25.771 1.00 51.62 119 PHE A C 1
ATOM 916 O O . PHE A 1 119 ? 7.410 3.143 -25.360 1.00 51.62 119 PHE A O 1
ATOM 923 N N . SER A 1 120 ? 8.736 2.566 -27.077 1.00 43.50 120 SER A N 1
ATOM 924 C CA . SER A 1 120 ? 7.856 3.061 -28.144 1.00 43.50 120 SER A CA 1
ATOM 925 C C . SER A 1 120 ? 6.634 2.166 -28.393 1.00 43.50 120 SER A C 1
ATOM 927 O O . SER A 1 120 ? 5.552 2.676 -28.655 1.00 43.50 120 SER A O 1
ATOM 929 N N . ASN A 1 121 ? 6.760 0.843 -28.231 1.00 46.84 121 ASN A N 1
ATOM 930 C CA . ASN A 1 121 ? 5.693 -0.097 -28.608 1.00 46.84 121 ASN A CA 1
ATOM 931 C C . ASN A 1 121 ? 4.574 -0.213 -27.559 1.00 46.84 121 ASN A C 1
ATOM 933 O O . ASN A 1 121 ? 3.509 -0.729 -27.863 1.00 46.84 121 ASN A O 1
ATOM 937 N N . MET A 1 122 ? 4.780 0.276 -26.331 1.00 48.31 122 MET A N 1
ATOM 938 C CA . MET A 1 122 ? 3.708 0.326 -25.324 1.00 48.31 122 MET A CA 1
ATOM 939 C C . MET A 1 122 ? 2.744 1.504 -25.532 1.00 48.31 122 MET A C 1
ATOM 941 O O . MET A 1 122 ? 1.664 1.496 -24.953 1.00 48.31 122 MET A O 1
ATOM 945 N N . VAL A 1 123 ? 3.121 2.508 -26.334 1.00 52.75 123 VAL A N 1
ATOM 946 C CA . VAL A 1 123 ? 2.277 3.685 -26.616 1.00 52.75 123 VAL A CA 1
ATOM 947 C C . VAL A 1 123 ? 1.415 3.471 -27.868 1.00 52.75 123 VAL A C 1
ATOM 949 O O . VAL A 1 123 ? 0.316 4.009 -27.950 1.00 52.75 123 VAL A O 1
ATOM 952 N N . GLU A 1 124 ? 1.860 2.652 -28.826 1.00 47.91 124 GLU A N 1
ATOM 953 C CA . GLU A 1 124 ? 1.126 2.428 -30.084 1.00 47.91 124 GLU A CA 1
ATOM 954 C C . GLU A 1 124 ? -0.047 1.435 -29.962 1.00 47.91 124 GLU A C 1
ATOM 956 O O . GLU A 1 124 ? -1.029 1.572 -30.697 1.00 47.91 124 GLU A O 1
ATOM 961 N N . ASP A 1 125 ? -0.010 0.503 -29.002 1.00 48.84 125 ASP A N 1
ATOM 962 C CA . ASP A 1 125 ? -1.062 -0.514 -28.825 1.00 48.84 125 ASP A CA 1
ATOM 963 C C . ASP A 1 125 ? -2.365 0.027 -28.191 1.00 48.84 125 ASP A C 1
ATOM 965 O O . ASP A 1 125 ? -3.402 -0.633 -28.270 1.00 48.84 125 ASP A O 1
ATOM 969 N N . GLU A 1 126 ? -2.371 1.240 -27.617 1.00 52.09 126 GLU A N 1
ATOM 970 C CA . GLU A 1 126 ? -3.607 1.893 -27.138 1.00 52.09 126 GLU A CA 1
ATOM 971 C C . GLU A 1 126 ? -4.297 2.786 -28.193 1.00 52.09 126 GLU A C 1
ATOM 973 O O . GLU A 1 126 ? -5.434 3.199 -27.973 1.00 52.09 126 GLU A O 1
ATOM 978 N N . MET A 1 127 ? -3.687 3.050 -29.360 1.00 48.22 127 MET A N 1
ATOM 979 C CA . MET A 1 127 ? -4.274 3.931 -30.393 1.00 48.22 127 MET A CA 1
ATOM 980 C C . MET A 1 127 ? -4.886 3.221 -31.615 1.00 48.22 127 MET A C 1
ATOM 982 O O . MET A 1 127 ? -5.470 3.902 -32.454 1.00 48.22 127 MET A O 1
ATOM 986 N N . HIS A 1 128 ? -4.822 1.887 -31.719 1.00 47.53 128 HIS A N 1
ATOM 987 C CA . HIS A 1 128 ? -5.341 1.143 -32.888 1.00 47.53 128 HIS A CA 1
ATOM 988 C C . HIS A 1 128 ? -6.380 0.053 -32.573 1.00 47.53 128 HIS A C 1
ATOM 990 O O . HIS A 1 128 ? -6.656 -0.794 -33.420 1.00 47.53 128 HIS A O 1
ATOM 996 N N . SER A 1 129 ? -7.006 0.075 -31.393 1.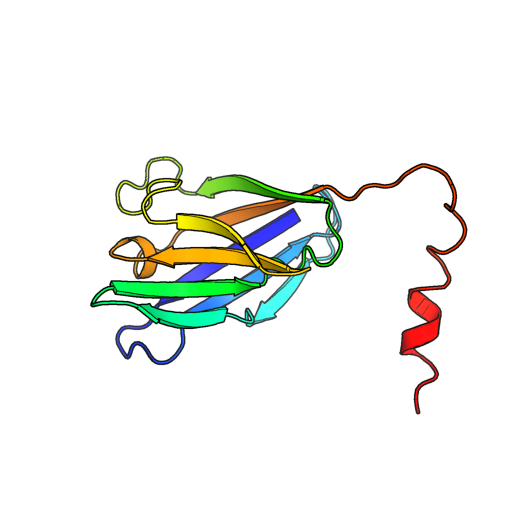00 49.69 129 SER A N 1
ATOM 997 C CA . SER A 1 129 ? -8.186 -0.761 -31.113 1.00 49.69 129 SER A CA 1
ATOM 998 C C . SER A 1 129 ? -9.477 0.064 -31.191 1.00 49.69 129 SER A C 1
ATOM 1000 O O . SER A 1 129 ? -10.188 0.262 -30.203 1.00 49.69 129 SER A O 1
ATOM 1002 N N . SER A 1 130 ? -9.754 0.607 -32.378 1.00 41.78 130 SER A N 1
ATOM 1003 C CA . SER A 1 130 ? -11.073 1.091 -32.812 1.00 41.78 130 SER A CA 1
ATOM 1004 C C . SER A 1 130 ? -11.220 0.916 -34.315 1.00 41.78 130 SER A C 1
ATOM 1006 O O . SER A 1 130 ? -10.251 1.2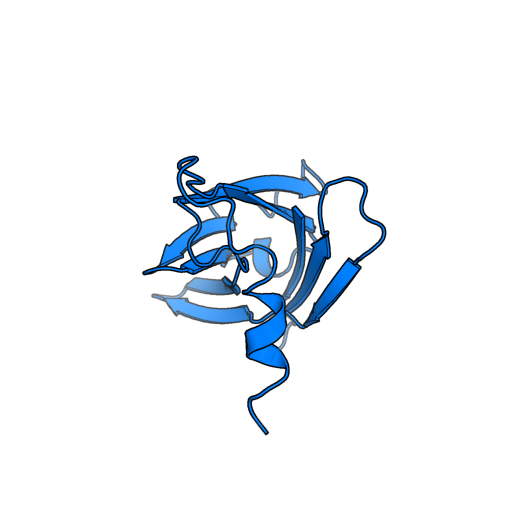44 -35.033 1.00 41.78 130 SER A O 1
#

pLDDT: mean 77.3, std 16.71, range [41.78, 95.5]